Protein AF-A0A6L7NPA3-F1 (afdb_monomer)

Radius of gyration: 16.96 Å; Cα contacts (8 Å, |Δi|>4): 189; chains: 1; bounding box: 42×35×54 Å

Structure (mmCIF, N/CA/C/O backbone):
data_AF-A0A6L7NPA3-F1
#
_entry.id   AF-A0A6L7NPA3-F1
#
loop_
_atom_site.group_PDB
_atom_site.id
_atom_site.type_symbol
_atom_site.label_atom_id
_atom_site.label_alt_id
_atom_site.label_comp_id
_atom_site.label_asym_id
_atom_site.label_entity_id
_atom_site.label_seq_id
_atom_site.pdbx_PDB_ins_code
_atom_site.Cartn_x
_atom_site.Cartn_y
_atom_site.Cartn_z
_atom_site.occupancy
_atom_site.B_iso_or_equiv
_atom_site.auth_seq_id
_atom_site.auth_comp_id
_atom_site.auth_asym_id
_atom_site.auth_atom_id
_atom_site.pdbx_PDB_model_num
ATOM 1 N N . MET A 1 1 ? -7.279 -24.859 14.614 1.00 38.12 1 MET A N 1
ATOM 2 C CA . MET A 1 1 ? -6.476 -23.726 15.127 1.00 38.12 1 MET A CA 1
ATOM 3 C C . MET A 1 1 ? -6.871 -22.487 14.345 1.00 38.12 1 MET A C 1
ATOM 5 O O . MET A 1 1 ? -6.692 -22.499 13.136 1.00 38.12 1 MET A O 1
ATOM 9 N N . ARG A 1 2 ? -7.458 -21.459 14.976 1.00 45.41 2 ARG A N 1
ATOM 10 C CA . ARG A 1 2 ? -7.551 -20.144 14.319 1.00 45.41 2 ARG A CA 1
ATOM 11 C C . ARG A 1 2 ? -6.129 -19.592 14.239 1.00 45.41 2 ARG A C 1
ATOM 13 O O . ARG A 1 2 ? -5.427 -19.642 15.246 1.00 45.41 2 ARG A O 1
ATOM 20 N N . ALA A 1 3 ? -5.698 -19.151 13.060 1.00 55.00 3 ALA A N 1
ATOM 21 C CA . ALA A 1 3 ? -4.442 -18.427 12.930 1.00 55.00 3 ALA A CA 1
ATOM 22 C C . ALA A 1 3 ? -4.496 -17.212 13.865 1.00 55.00 3 ALA A C 1
ATOM 24 O O . ALA A 1 3 ? -5.487 -16.480 13.865 1.00 55.00 3 ALA A O 1
ATOM 25 N N . THR A 1 4 ? -3.482 -17.050 14.710 1.00 66.50 4 THR A N 1
ATOM 26 C CA . THR A 1 4 ? -3.374 -15.896 15.601 1.00 66.50 4 THR A CA 1
ATOM 27 C C . THR A 1 4 ? -3.276 -14.642 14.739 1.00 66.50 4 THR A C 1
ATOM 29 O O . THR A 1 4 ? -2.397 -14.560 13.881 1.00 66.50 4 THR A O 1
ATOM 32 N N . GLU A 1 5 ? -4.182 -13.685 14.933 1.00 74.12 5 GLU A N 1
ATOM 33 C CA . GLU A 1 5 ? -4.129 -12.417 14.207 1.00 74.12 5 GLU A CA 1
ATOM 34 C C . GLU A 1 5 ? -2.795 -11.700 14.480 1.00 74.12 5 GLU A C 1
ATOM 36 O O . GLU A 1 5 ? -2.316 -11.692 15.622 1.00 74.12 5 GLU A O 1
ATOM 41 N N . PRO A 1 6 ? -2.161 -11.114 13.451 1.00 86.38 6 PRO A N 1
ATOM 42 C CA . PRO A 1 6 ? -0.865 -10.470 13.603 1.00 86.38 6 PRO A CA 1
ATOM 43 C C . PRO A 1 6 ? -0.966 -9.248 14.524 1.00 86.38 6 PRO A C 1
ATOM 45 O O . PRO A 1 6 ? -1.884 -8.433 14.425 1.00 86.38 6 PRO A O 1
ATOM 48 N N . SER A 1 7 ? 0.008 -9.101 15.424 1.00 93.00 7 SER A N 1
ATOM 49 C CA . SER A 1 7 ? 0.078 -7.958 16.336 1.00 93.00 7 SER A CA 1
ATOM 50 C C . SER A 1 7 ? 0.422 -6.662 15.590 1.00 93.00 7 SER A C 1
ATOM 52 O O . SER A 1 7 ? 1.054 -6.686 14.534 1.00 93.00 7 SER A O 1
ATOM 54 N N . TRP A 1 8 ? 0.062 -5.504 16.156 1.00 94.81 8 TRP A N 1
ATOM 55 C CA . TRP A 1 8 ? 0.416 -4.205 15.566 1.00 94.81 8 TRP A CA 1
ATOM 56 C C . TRP A 1 8 ? 1.926 -4.021 15.331 1.00 94.81 8 TRP A C 1
ATOM 58 O O . TRP A 1 8 ? 2.278 -3.580 14.237 1.00 94.81 8 TRP A O 1
ATOM 68 N N . PRO A 1 9 ? 2.828 -4.388 16.267 1.00 95.81 9 PRO A N 1
ATOM 69 C CA . PRO A 1 9 ? 4.267 -4.350 16.002 1.00 95.81 9 PRO A CA 1
ATOM 70 C C . PRO A 1 9 ? 4.695 -5.235 14.823 1.00 95.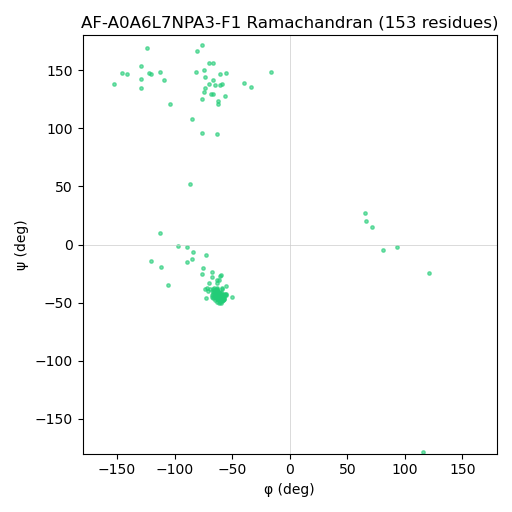81 9 PRO A C 1
ATOM 72 O O . PRO A 1 9 ? 5.500 -4.805 14.003 1.00 95.81 9 PRO A O 1
ATOM 75 N N . ALA A 1 10 ? 4.125 -6.439 14.690 1.00 96.50 10 ALA A N 1
ATOM 76 C CA . ALA A 1 10 ? 4.433 -7.329 13.570 1.00 96.50 10 ALA A CA 1
ATOM 77 C C . ALA A 1 10 ? 3.947 -6.755 12.228 1.00 96.50 10 ALA A C 1
ATOM 79 O O . ALA A 1 10 ? 4.666 -6.810 11.232 1.00 96.50 10 ALA A O 1
ATOM 80 N N . LEU A 1 11 ? 2.754 -6.152 12.205 1.00 97.19 11 LEU A N 1
ATOM 81 C CA . LEU A 1 11 ? 2.218 -5.479 11.019 1.00 97.19 11 LEU A CA 1
ATOM 82 C C . LEU A 1 11 ? 3.056 -4.261 10.613 1.00 97.19 11 LEU A C 1
ATOM 84 O O . LEU A 1 11 ? 3.277 -4.047 9.426 1.00 97.19 11 LEU A O 1
ATOM 88 N N . GLN A 1 12 ? 3.548 -3.482 11.580 1.00 96.56 12 GLN A N 1
ATOM 89 C CA . GLN A 1 12 ? 4.421 -2.334 11.312 1.00 96.56 12 GLN A CA 1
ATOM 90 C C . GLN A 1 12 ? 5.768 -2.772 10.733 1.00 96.56 12 GLN A C 1
ATOM 92 O O . GLN A 1 12 ? 6.193 -2.217 9.724 1.00 96.56 12 GLN A O 1
ATOM 97 N N . ALA A 1 13 ? 6.393 -3.800 11.314 1.00 97.06 13 ALA A N 1
ATOM 98 C CA . ALA A 1 13 ? 7.640 -4.354 10.796 1.00 97.06 13 ALA A CA 1
ATOM 99 C C . ALA A 1 13 ? 7.472 -4.910 9.371 1.00 97.06 13 ALA A C 1
ATOM 101 O O . ALA A 1 13 ? 8.306 -4.651 8.506 1.00 97.06 13 ALA A O 1
ATOM 102 N N . ARG A 1 14 ? 6.366 -5.620 9.095 1.00 97.88 14 ARG A N 1
ATOM 103 C CA . ARG A 1 14 ? 6.060 -6.097 7.737 1.00 97.88 14 ARG A CA 1
ATOM 104 C C . ARG A 1 14 ? 5.862 -4.936 6.768 1.00 97.88 14 ARG A C 1
ATOM 106 O O . ARG A 1 14 ? 6.438 -4.974 5.695 1.00 97.88 14 ARG A O 1
ATOM 113 N N . LEU A 1 15 ? 5.120 -3.895 7.148 1.00 97.81 15 LEU A N 1
ATOM 114 C CA . LEU A 1 15 ? 4.926 -2.714 6.301 1.00 97.81 15 LEU A CA 1
ATOM 115 C C . LEU A 1 15 ? 6.258 -2.059 5.917 1.00 97.81 15 LEU A C 1
ATOM 117 O O . LEU A 1 15 ? 6.454 -1.722 4.752 1.00 97.81 15 LEU A O 1
ATOM 121 N N . GLU A 1 16 ? 7.172 -1.894 6.874 1.00 97.44 16 GLU A N 1
ATOM 122 C CA . GLU A 1 16 ? 8.510 -1.353 6.609 1.00 97.44 16 GLU A CA 1
ATOM 123 C C . GLU A 1 16 ? 9.309 -2.243 5.652 1.00 97.44 16 GLU A C 1
ATOM 125 O O . GLU A 1 16 ? 9.905 -1.736 4.701 1.00 97.44 16 GLU A O 1
ATOM 130 N N . ALA A 1 17 ? 9.279 -3.562 5.864 1.00 98.25 17 ALA A N 1
ATOM 131 C CA . ALA A 1 17 ? 9.955 -4.524 5.000 1.00 98.25 17 ALA A CA 1
ATOM 132 C C . ALA A 1 17 ? 9.379 -4.528 3.574 1.00 98.25 17 ALA A C 1
ATOM 134 O O . ALA A 1 17 ? 10.142 -4.466 2.612 1.00 98.25 17 ALA A O 1
ATOM 135 N N . THR A 1 18 ? 8.050 -4.531 3.425 1.00 98.44 18 THR A N 1
ATOM 136 C CA . THR A 1 18 ? 7.375 -4.461 2.121 1.00 98.44 18 THR A CA 1
ATOM 137 C C . THR A 1 18 ? 7.719 -3.157 1.398 1.00 98.44 18 THR A C 1
ATOM 139 O O . THR A 1 18 ? 8.030 -3.182 0.211 1.00 98.44 18 THR A O 1
ATOM 142 N N . GLN A 1 19 ? 7.731 -2.014 2.095 1.00 98.25 19 GLN A N 1
ATOM 143 C CA . GLN A 1 19 ? 8.106 -0.731 1.490 1.00 98.25 19 GLN A CA 1
ATOM 144 C C . GLN A 1 19 ? 9.571 -0.726 1.019 1.00 98.25 19 GLN A C 1
ATOM 146 O O . GLN A 1 19 ? 9.870 -0.223 -0.068 1.00 98.25 19 GLN A O 1
ATOM 151 N N . ALA A 1 20 ? 10.488 -1.268 1.824 1.00 98.00 20 ALA A N 1
ATOM 152 C CA . ALA A 1 20 ? 11.895 -1.383 1.449 1.00 98.00 20 ALA A CA 1
ATOM 153 C C . ALA A 1 20 ? 12.065 -2.278 0.212 1.00 98.00 20 ALA A C 1
ATOM 155 O O . ALA A 1 20 ? 12.718 -1.877 -0.748 1.00 98.00 20 ALA A O 1
ATOM 156 N N . ALA A 1 21 ? 11.403 -3.436 0.198 1.00 98.12 21 ALA A N 1
ATOM 157 C CA . ALA A 1 21 ? 11.415 -4.359 -0.931 1.00 98.12 21 ALA A CA 1
ATOM 158 C C . ALA A 1 21 ? 10.804 -3.756 -2.206 1.00 98.12 21 ALA A C 1
ATOM 160 O O . ALA A 1 21 ? 11.329 -3.973 -3.293 1.00 98.12 21 ALA A O 1
ATOM 161 N N . TRP A 1 22 ? 9.731 -2.971 -2.081 1.00 97.81 22 TRP A N 1
ATOM 162 C CA . TRP A 1 22 ? 9.144 -2.226 -3.196 1.00 97.81 22 TRP A CA 1
ATOM 163 C C . TRP A 1 22 ? 10.125 -1.207 -3.784 1.00 97.81 22 TRP A C 1
ATOM 165 O O . TRP A 1 22 ? 10.259 -1.094 -5.000 1.00 97.81 22 TRP A O 1
ATOM 175 N N . THR A 1 23 ? 10.814 -0.469 -2.910 1.00 96.62 23 THR A N 1
ATOM 176 C CA . THR A 1 23 ? 11.798 0.548 -3.311 1.00 96.62 23 THR A CA 1
ATOM 177 C C . THR A 1 23 ? 12.966 -0.089 -4.057 1.00 96.62 23 THR A C 1
ATOM 179 O O . THR A 1 23 ? 13.372 0.418 -5.097 1.00 96.62 23 THR A O 1
ATOM 182 N N . ASP A 1 24 ? 13.466 -1.212 -3.544 1.00 96.62 24 ASP A N 1
ATOM 183 C CA . ASP A 1 24 ? 14.538 -1.993 -4.159 1.00 96.62 24 ASP A CA 1
ATOM 184 C C . ASP A 1 24 ? 14.119 -2.560 -5.525 1.00 96.62 24 ASP A C 1
ATOM 186 O O . ASP A 1 24 ? 14.791 -2.329 -6.525 1.00 96.62 24 ASP A O 1
ATOM 190 N N . ALA A 1 25 ? 12.947 -3.198 -5.605 1.00 95.31 25 ALA A N 1
ATOM 191 C CA . ALA A 1 25 ? 12.438 -3.776 -6.849 1.00 95.31 25 ALA A CA 1
ATOM 192 C C . ALA A 1 25 ? 12.168 -2.729 -7.944 1.00 95.31 25 ALA A C 1
ATOM 194 O O . ALA A 1 25 ? 12.266 -3.036 -9.128 1.00 95.31 25 ALA A O 1
ATOM 195 N N . GLY A 1 26 ? 11.803 -1.503 -7.560 1.00 93.62 26 GLY A N 1
ATOM 196 C CA . GLY A 1 26 ? 11.558 -0.402 -8.491 1.00 93.62 26 GLY A CA 1
ATOM 197 C C . GLY A 1 26 ? 12.812 0.367 -8.917 1.00 93.62 26 GLY A C 1
ATOM 198 O O . GLY A 1 26 ? 12.707 1.267 -9.757 1.00 93.62 26 GLY A O 1
ATOM 199 N N . ALA A 1 27 ? 13.975 0.075 -8.329 1.00 92.56 27 ALA A N 1
ATOM 200 C CA . ALA A 1 27 ? 1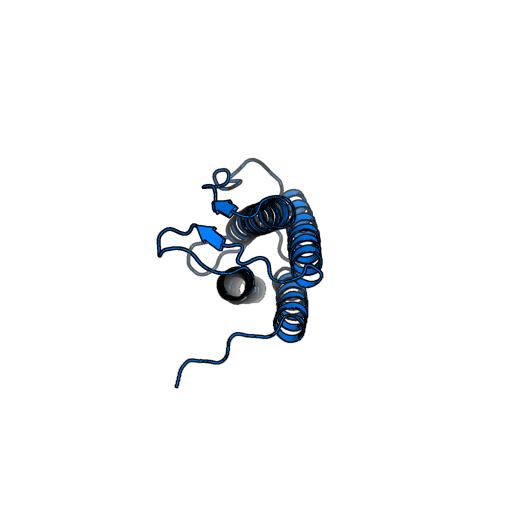5.196 0.829 -8.569 1.00 92.56 27 ALA A CA 1
ATOM 201 C C . ALA A 1 27 ? 15.682 0.661 -10.018 1.00 92.56 27 ALA A C 1
ATOM 203 O O . ALA A 1 27 ? 15.820 -0.447 -10.524 1.00 92.56 27 ALA A O 1
ATOM 204 N N . GLY A 1 28 ? 15.960 1.781 -10.689 1.00 88.88 28 GLY A N 1
ATOM 205 C CA . GLY A 1 28 ? 16.486 1.787 -12.058 1.00 88.88 28 GLY A CA 1
ATOM 206 C C . GLY A 1 28 ? 15.447 1.592 -13.167 1.00 88.88 28 GLY A C 1
ATOM 207 O O . GLY A 1 28 ? 15.806 1.739 -14.331 1.00 88.88 28 GLY A O 1
ATOM 208 N N . LEU A 1 29 ? 14.179 1.335 -12.834 1.00 90.50 29 LEU A N 1
ATOM 209 C CA . LEU A 1 29 ? 13.105 1.223 -13.824 1.00 90.50 29 LEU A CA 1
ATOM 210 C C . LEU A 1 29 ? 12.683 2.589 -14.372 1.00 90.50 29 LEU A C 1
ATOM 212 O O . LEU A 1 29 ? 12.725 3.610 -13.676 1.00 90.50 29 LEU A O 1
ATOM 216 N N . THR A 1 30 ? 12.223 2.591 -15.618 1.00 88.94 30 THR A N 1
ATOM 217 C CA . THR A 1 30 ? 11.813 3.784 -16.369 1.00 88.94 30 THR A CA 1
ATOM 218 C C . THR A 1 30 ? 10.309 3.842 -16.631 1.00 88.94 30 THR A C 1
ATOM 220 O O . THR A 1 30 ? 9.773 4.933 -16.843 1.00 88.94 30 THR A O 1
ATOM 223 N N . GLY A 1 31 ? 9.614 2.707 -16.530 1.00 87.38 31 GLY A N 1
ATOM 224 C CA . GLY A 1 31 ? 8.160 2.589 -16.610 1.00 87.38 31 GLY A CA 1
ATOM 225 C C . GLY A 1 31 ? 7.664 1.682 -17.737 1.00 87.38 31 GLY A C 1
ATOM 226 O O . GLY A 1 31 ? 6.558 1.147 -17.617 1.00 87.38 31 GLY A O 1
ATOM 227 N N . ASP A 1 32 ? 8.460 1.504 -18.792 1.00 88.56 32 ASP A N 1
ATOM 228 C CA . ASP A 1 32 ? 8.082 0.761 -20.003 1.00 88.56 32 ASP A 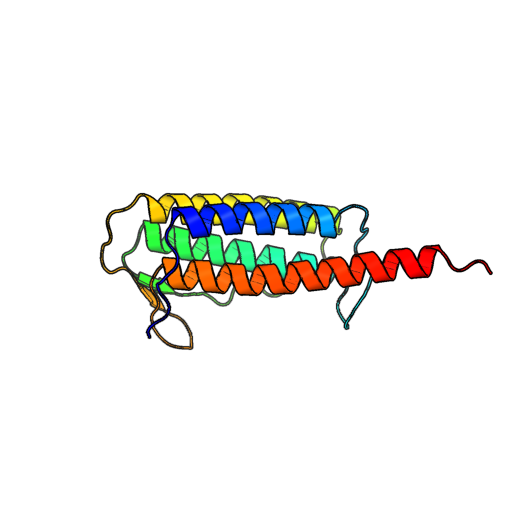CA 1
ATOM 229 C C . ASP A 1 32 ? 8.410 -0.735 -19.911 1.00 88.56 32 ASP A C 1
ATOM 231 O O . ASP A 1 32 ? 7.900 -1.531 -20.697 1.00 88.56 32 ASP A O 1
ATOM 235 N N . GLU A 1 33 ? 9.234 -1.132 -18.940 1.00 91.62 33 GLU A N 1
ATOM 236 C CA . GLU A 1 33 ? 9.610 -2.522 -18.708 1.00 91.62 33 GLU A CA 1
ATOM 237 C C . GLU A 1 33 ? 8.366 -3.354 -18.391 1.00 91.62 33 GLU A C 1
ATOM 239 O O . GLU A 1 33 ? 7.515 -2.918 -17.614 1.00 91.62 33 GLU A O 1
ATOM 244 N N . THR A 1 34 ? 8.247 -4.556 -18.960 1.00 86.62 34 THR A N 1
ATOM 245 C CA . THR A 1 34 ? 7.053 -5.398 -18.784 1.00 86.62 34 THR A CA 1
ATOM 246 C C . THR A 1 34 ? 7.404 -6.817 -18.363 1.00 86.62 34 THR A C 1
ATOM 248 O O . THR A 1 34 ? 8.376 -7.401 -18.833 1.00 86.62 34 THR A O 1
ATOM 251 N N . ALA A 1 35 ? 6.578 -7.392 -17.492 1.00 82.06 35 ALA A N 1
ATOM 252 C CA . ALA A 1 35 ? 6.591 -8.815 -17.178 1.00 82.06 35 ALA A CA 1
ATOM 253 C C . ALA A 1 35 ? 5.190 -9.245 -16.731 1.00 82.06 35 ALA A C 1
ATOM 255 O O . ALA A 1 35 ? 4.506 -8.527 -16.003 1.00 82.06 35 ALA A O 1
ATOM 256 N N . GLY A 1 36 ? 4.733 -10.416 -17.184 1.00 72.50 36 GLY A N 1
ATOM 257 C CA . GLY A 1 36 ? 3.429 -10.952 -16.770 1.00 72.50 36 GLY A CA 1
ATOM 258 C C . GLY A 1 36 ? 2.216 -10.136 -17.240 1.00 72.50 36 GLY A C 1
ATOM 259 O O . GLY A 1 36 ? 1.137 -10.272 -16.672 1.00 72.50 36 GLY A O 1
ATOM 260 N N . GLY A 1 37 ? 2.379 -9.306 -18.277 1.00 83.00 37 GLY A N 1
ATOM 261 C CA . GLY A 1 37 ? 1.294 -8.561 -18.924 1.00 83.00 37 GLY A CA 1
ATOM 262 C C . GLY A 1 37 ? 1.046 -7.150 -18.391 1.00 83.00 37 GLY A C 1
ATOM 263 O O . GLY A 1 37 ? 0.175 -6.480 -18.936 1.00 83.00 37 GLY A O 1
ATOM 264 N N . TRP A 1 38 ? 1.780 -6.701 -17.367 1.00 89.19 38 TRP A N 1
ATOM 265 C CA . TRP A 1 38 ? 1.758 -5.315 -16.882 1.00 89.19 38 TRP A CA 1
ATOM 266 C C . TRP A 1 38 ? 3.150 -4.692 -16.984 1.00 89.19 38 TRP A C 1
ATOM 268 O O . TRP A 1 38 ? 4.161 -5.370 -16.772 1.00 89.19 38 TRP A O 1
ATOM 278 N N . SER A 1 39 ? 3.201 -3.391 -17.257 1.00 90.88 39 SER A N 1
ATOM 279 C CA . SER A 1 39 ? 4.437 -2.616 -17.184 1.00 90.88 39 SER A CA 1
ATOM 280 C C . SER A 1 39 ? 4.810 -2.194 -15.759 1.00 90.88 39 SER A C 1
ATOM 282 O O . SER A 1 39 ? 3.990 -2.234 -14.829 1.00 90.88 39 SER A O 1
ATOM 284 N N . ALA A 1 40 ? 6.048 -1.730 -15.574 1.00 92.19 40 ALA A N 1
ATOM 285 C CA . ALA A 1 40 ? 6.500 -1.082 -14.347 1.00 92.19 40 ALA A CA 1
ATOM 286 C C . ALA A 1 40 ? 5.599 0.111 -13.995 1.00 92.19 40 ALA A C 1
ATOM 288 O O . ALA A 1 40 ? 5.197 0.260 -12.839 1.00 92.19 40 ALA A O 1
ATOM 289 N N . LEU A 1 41 ? 5.224 0.931 -14.985 1.00 91.62 41 LEU A N 1
ATOM 290 C CA . LEU A 1 41 ? 4.315 2.066 -14.810 1.00 91.62 41 LEU A CA 1
ATOM 291 C C . LEU A 1 41 ? 2.911 1.625 -14.393 1.00 91.62 41 LEU A C 1
ATOM 293 O O . LEU A 1 41 ? 2.313 2.239 -13.507 1.00 91.62 41 LEU A O 1
ATOM 297 N N . GLU A 1 42 ? 2.377 0.585 -15.022 1.00 90.81 42 GLU A N 1
ATOM 298 C CA . GLU A 1 42 ? 1.059 0.029 -14.711 1.00 90.81 42 GLU A CA 1
ATOM 299 C C . GLU A 1 42 ? 1.013 -0.517 -13.282 1.00 90.81 42 GLU A C 1
ATOM 301 O O . GLU A 1 42 ? 0.132 -0.156 -12.494 1.00 90.81 42 GLU A O 1
ATOM 306 N N . THR A 1 43 ? 2.034 -1.287 -12.910 1.00 92.88 43 THR A N 1
ATOM 307 C CA . THR A 1 43 ? 2.184 -1.854 -11.567 1.00 92.88 43 THR A CA 1
ATOM 308 C C . THR A 1 43 ? 2.350 -0.749 -10.517 1.00 92.88 43 THR A C 1
ATOM 310 O O . THR A 1 43 ? 1.630 -0.735 -9.515 1.00 92.88 43 THR A O 1
ATOM 313 N N . HIS A 1 44 ? 3.208 0.249 -10.765 1.00 92.69 44 HIS A N 1
ATOM 314 C CA . HIS A 1 44 ? 3.358 1.408 -9.877 1.00 92.69 44 HIS A CA 1
ATOM 315 C C . HIS A 1 44 ? 2.070 2.224 -9.744 1.00 92.69 44 HIS A C 1
ATOM 317 O O . HIS A 1 44 ? 1.725 2.653 -8.642 1.00 92.69 44 HIS A O 1
ATOM 323 N N . SER A 1 45 ? 1.346 2.438 -10.844 1.00 91.56 45 SER A N 1
ATOM 324 C CA . SER A 1 45 ? 0.096 3.208 -10.851 1.00 91.56 45 SER A CA 1
ATOM 325 C C . SER A 1 45 ? -0.973 2.543 -9.997 1.00 91.56 45 SER A C 1
ATOM 327 O O . SER A 1 45 ? -1.656 3.211 -9.215 1.00 91.56 45 SER A O 1
ATOM 329 N N . HIS A 1 46 ? -1.102 1.224 -10.122 1.00 92.50 46 HIS A N 1
ATOM 330 C CA . HIS A 1 46 ? -2.036 0.443 -9.324 1.00 92.50 46 HIS A CA 1
ATOM 331 C C . HIS A 1 46 ? -1.681 0.468 -7.837 1.00 92.50 46 HIS A C 1
ATOM 333 O O . HIS A 1 46 ? -2.546 0.775 -7.013 1.00 92.50 46 HIS A O 1
ATOM 339 N N . VAL A 1 47 ? -0.414 0.229 -7.488 1.00 94.44 47 VAL A N 1
ATOM 340 C CA . VAL A 1 47 ? 0.044 0.249 -6.090 1.00 94.44 47 VAL A CA 1
ATOM 341 C C . VAL A 1 47 ? -0.111 1.635 -5.469 1.00 94.44 47 VAL A C 1
ATOM 343 O O . VAL A 1 47 ? -0.634 1.751 -4.360 1.00 94.44 47 VAL A O 1
ATOM 346 N N . ALA A 1 48 ? 0.235 2.702 -6.191 1.00 93.00 48 ALA A N 1
ATOM 347 C CA . ALA A 1 48 ? 0.027 4.071 -5.728 1.00 93.00 48 ALA A CA 1
ATOM 348 C C . ALA A 1 48 ? -1.456 4.351 -5.423 1.00 93.00 48 ALA A C 1
ATOM 350 O O . ALA A 1 48 ? -1.786 4.887 -4.364 1.00 93.00 48 ALA A O 1
ATOM 351 N N . ALA A 1 49 ? -2.366 3.938 -6.310 1.00 91.50 49 ALA A N 1
ATOM 352 C CA . ALA A 1 49 ? -3.801 4.082 -6.084 1.00 91.50 49 ALA A CA 1
ATOM 353 C C . ALA A 1 49 ? -4.296 3.233 -4.898 1.00 91.50 49 ALA A C 1
ATOM 355 O O . ALA A 1 49 ? -5.126 3.698 -4.113 1.00 91.50 49 ALA A O 1
ATOM 356 N N . ALA A 1 50 ? -3.788 2.007 -4.740 1.00 93.50 50 ALA A N 1
ATOM 357 C CA . ALA A 1 50 ? -4.131 1.127 -3.627 1.00 93.50 50 ALA A CA 1
ATOM 358 C C . ALA A 1 50 ? -3.711 1.719 -2.276 1.00 93.50 50 ALA A C 1
ATOM 360 O O . ALA A 1 50 ? -4.535 1.801 -1.367 1.00 93.50 50 ALA A O 1
ATOM 361 N N . LEU A 1 51 ? -2.478 2.214 -2.168 1.00 95.56 51 LEU A N 1
ATOM 362 C CA . LEU A 1 51 ? -1.956 2.833 -0.949 1.00 95.56 51 LEU A CA 1
ATOM 363 C C . LEU A 1 51 ? -2.787 4.039 -0.507 1.00 95.56 51 LEU A C 1
ATOM 365 O O . LEU A 1 51 ? -3.120 4.154 0.671 1.00 95.56 51 LEU A O 1
ATOM 369 N N . LEU A 1 52 ? -3.178 4.904 -1.448 1.00 91.62 52 LEU A N 1
ATOM 370 C CA . LEU A 1 52 ? -4.044 6.047 -1.150 1.00 91.62 52 LEU A CA 1
ATOM 371 C C . LEU A 1 52 ? -5.410 5.603 -0.606 1.00 91.62 52 LEU A C 1
ATOM 373 O O . LEU A 1 52 ? -5.894 6.187 0.362 1.00 91.62 52 LEU A O 1
ATOM 377 N N . ARG A 1 53 ? -6.011 4.545 -1.173 1.00 91.88 53 ARG A N 1
ATOM 378 C CA . ARG A 1 53 ? -7.272 3.978 -0.659 1.00 91.88 53 ARG A CA 1
ATOM 379 C C . ARG A 1 53 ? -7.112 3.407 0.744 1.00 91.88 53 ARG A C 1
ATOM 381 O O . ARG A 1 53 ? -7.965 3.635 1.599 1.00 91.88 53 ARG A O 1
ATOM 388 N N . TYR A 1 54 ? -6.039 2.660 0.990 1.00 95.06 54 TYR A N 1
ATOM 389 C CA . TYR A 1 54 ? -5.793 2.061 2.299 1.00 95.06 54 TYR A CA 1
ATOM 390 C C . TYR A 1 54 ? -5.551 3.123 3.369 1.00 95.06 54 TYR A C 1
ATOM 392 O O . TYR A 1 54 ? -6.105 3.026 4.465 1.00 95.06 54 TYR A O 1
ATOM 400 N N . ALA A 1 55 ? -4.785 4.162 3.032 1.00 94.75 55 ALA A N 1
ATOM 401 C CA . ALA A 1 55 ? -4.565 5.308 3.899 1.00 94.75 55 ALA A CA 1
ATOM 402 C C . ALA A 1 55 ? -5.877 6.029 4.236 1.00 94.75 55 ALA A C 1
ATOM 404 O O . ALA A 1 55 ? -6.154 6.250 5.413 1.00 94.75 55 ALA A O 1
ATOM 405 N N . ASP A 1 56 ? -6.707 6.342 3.234 1.00 93.31 56 ASP A N 1
ATOM 406 C CA . ASP A 1 56 ? -7.999 7.014 3.436 1.00 93.31 56 ASP A CA 1
ATOM 407 C C . ASP A 1 56 ? -8.957 6.166 4.285 1.00 93.31 56 ASP A C 1
ATOM 409 O O . ASP A 1 56 ? -9.543 6.662 5.247 1.00 93.31 56 ASP A O 1
ATOM 413 N N . THR A 1 57 ? -9.043 4.861 4.006 1.00 93.56 57 THR A N 1
ATOM 414 C CA . THR A 1 57 ? -9.894 3.925 4.763 1.00 93.56 57 THR A CA 1
ATOM 415 C C . THR A 1 57 ? -9.534 3.928 6.250 1.00 93.56 57 THR A C 1
ATOM 417 O O . THR A 1 57 ? -10.420 4.038 7.103 1.00 93.56 57 THR A O 1
ATOM 420 N N . LEU A 1 58 ? -8.237 3.843 6.568 1.00 94.19 58 LEU A N 1
ATOM 421 C CA . LEU A 1 58 ? -7.745 3.858 7.947 1.00 94.19 58 LEU A CA 1
ATOM 422 C C . LEU A 1 58 ? -7.859 5.238 8.597 1.00 94.19 58 LEU A C 1
ATOM 424 O O . LEU A 1 58 ? -8.178 5.321 9.780 1.00 94.19 58 LEU A O 1
ATOM 428 N N . ALA A 1 59 ? -7.630 6.318 7.850 1.00 92.19 59 ALA A N 1
ATOM 429 C CA . ALA A 1 59 ? -7.799 7.677 8.355 1.00 92.19 59 ALA A CA 1
ATOM 430 C C . ALA A 1 59 ? -9.261 7.948 8.739 1.00 92.19 59 ALA A C 1
ATOM 432 O O . ALA A 1 59 ? -9.524 8.519 9.797 1.00 92.19 59 ALA A O 1
ATOM 433 N N . ARG A 1 60 ? -10.218 7.471 7.934 1.00 90.88 60 ARG A N 1
ATOM 434 C CA . ARG A 1 60 ? -11.648 7.514 8.269 1.00 90.88 60 ARG A CA 1
ATOM 435 C C . ARG A 1 60 ? -11.958 6.677 9.498 1.00 90.88 60 ARG A C 1
ATOM 437 O O . ARG A 1 60 ? -12.603 7.193 10.400 1.00 90.88 60 ARG A O 1
ATOM 444 N N . LEU A 1 61 ? -11.445 5.449 9.582 1.00 91.12 61 LEU A N 1
ATOM 445 C CA . LEU A 1 61 ? -11.634 4.590 10.758 1.00 91.12 61 LEU A CA 1
ATOM 446 C C . LEU A 1 61 ? -11.027 5.198 12.039 1.00 91.12 61 LEU A C 1
ATOM 448 O O . LEU A 1 61 ? -11.520 4.984 13.140 1.00 91.12 61 LEU A O 1
ATOM 452 N N . ALA A 1 62 ? -9.954 5.980 11.923 1.00 87.56 62 ALA A N 1
ATOM 453 C CA . ALA A 1 62 ? -9.359 6.663 13.068 1.00 87.56 62 ALA A CA 1
ATOM 454 C C . ALA A 1 62 ? -10.267 7.768 13.644 1.00 87.56 62 ALA A C 1
ATOM 456 O O . ALA A 1 62 ? -10.111 8.137 14.811 1.00 87.56 62 ALA A O 1
ATOM 457 N N . VAL A 1 63 ? -11.188 8.313 12.844 1.00 86.44 63 VAL A N 1
ATOM 458 C CA . VAL A 1 63 ? -12.098 9.402 13.242 1.00 86.44 63 VAL A CA 1
ATOM 459 C C . VAL A 1 63 ? -13.528 8.895 13.465 1.00 86.44 63 VAL A C 1
ATOM 461 O O . VAL A 1 63 ? -14.215 9.368 14.369 1.00 86.44 63 VAL A O 1
ATOM 464 N N . ALA A 1 64 ? -13.971 7.914 12.682 1.00 77.81 64 ALA A N 1
ATOM 465 C CA . ALA A 1 64 ? -15.300 7.316 12.703 1.00 77.81 64 ALA A CA 1
ATOM 466 C C . ALA A 1 64 ? -15.239 5.855 13.173 1.00 77.81 64 ALA A C 1
ATOM 468 O O . ALA A 1 64 ? -14.273 5.149 12.923 1.00 77.81 64 ALA A O 1
ATOM 469 N N . ARG A 1 65 ? -16.293 5.366 13.841 1.00 72.88 65 ARG A N 1
ATOM 470 C CA . ARG A 1 65 ? -16.344 3.965 14.310 1.00 72.88 65 ARG A CA 1
ATOM 471 C C . ARG A 1 65 ? -16.554 2.944 13.184 1.00 72.88 65 ARG A C 1
ATOM 473 O O . ARG A 1 65 ? -16.434 1.751 13.433 1.00 72.88 65 ARG A O 1
ATOM 480 N N . GLU A 1 66 ? -16.846 3.400 11.972 1.00 78.31 66 GLU A N 1
ATOM 481 C CA . GLU A 1 66 ? -17.074 2.569 10.792 1.00 78.31 66 GLU A CA 1
ATOM 482 C C . GLU A 1 66 ? -16.452 3.242 9.566 1.00 78.31 66 GLU A C 1
ATOM 484 O O . GLU A 1 66 ? -16.401 4.472 9.477 1.00 78.31 66 GLU A O 1
ATOM 489 N N . SER A 1 67 ? -15.964 2.431 8.630 1.00 84.25 67 SER A N 1
ATOM 490 C CA . SER A 1 67 ? -15.390 2.896 7.366 1.00 84.25 67 SER A CA 1
ATOM 491 C C . SER A 1 67 ? -15.706 1.906 6.245 1.00 84.25 67 SER A C 1
ATOM 493 O O . SER A 1 67 ? -15.801 0.700 6.478 1.00 84.25 67 SER A O 1
ATOM 495 N N . THR A 1 68 ? -15.867 2.403 5.024 1.00 79.38 68 THR A N 1
ATOM 496 C CA . THR A 1 68 ? -16.069 1.603 3.811 1.00 79.38 68 THR A CA 1
ATOM 497 C C . THR A 1 68 ? -14.824 1.677 2.941 1.00 79.38 68 THR A C 1
ATOM 499 O O . THR A 1 68 ? -14.195 2.729 2.813 1.00 79.38 68 THR A O 1
ATOM 502 N N . VAL A 1 69 ? -14.461 0.556 2.315 1.00 75.25 69 VAL A N 1
ATOM 503 C CA . VAL A 1 69 ? -13.468 0.588 1.236 1.00 75.25 69 VAL A CA 1
ATOM 504 C C . VAL A 1 69 ? -14.157 1.141 -0.005 1.00 75.25 69 VAL A C 1
ATOM 506 O O . VAL A 1 69 ? -14.830 0.411 -0.731 1.00 75.25 69 VAL A O 1
ATOM 509 N N . GLU A 1 70 ? -14.009 2.440 -0.240 1.00 66.44 70 GLU A N 1
ATOM 510 C CA . GLU A 1 70 ? -14.542 3.058 -1.450 1.00 66.44 70 GLU A CA 1
ATOM 511 C C . GLU A 1 70 ? -13.798 2.537 -2.695 1.00 66.44 70 GLU A C 1
ATOM 513 O O . GLU A 1 70 ? -12.565 2.380 -2.663 1.00 66.44 70 GLU A O 1
ATOM 518 N N . PRO A 1 71 ? -14.498 2.299 -3.822 1.00 55.25 71 PRO A N 1
ATOM 519 C CA . PRO A 1 71 ? -13.847 2.064 -5.100 1.00 55.25 71 PRO A CA 1
ATOM 520 C C . PRO A 1 71 ? -13.077 3.331 -5.486 1.00 55.25 71 PRO A C 1
ATOM 522 O O . PRO A 1 71 ? -13.627 4.297 -6.011 1.00 55.25 71 PRO A O 1
ATOM 525 N N . GLY A 1 72 ? -11.788 3.358 -5.161 1.00 53.81 72 GLY A N 1
ATOM 526 C CA . GLY A 1 72 ? -10.941 4.501 -5.474 1.00 53.81 72 GLY A CA 1
ATOM 527 C C . GLY A 1 72 ? -10.750 4.656 -6.974 1.00 53.81 72 GLY A C 1
ATOM 528 O O . GLY A 1 72 ? -10.884 3.700 -7.741 1.00 53.81 72 GLY A O 1
ATOM 529 N N . ALA A 1 73 ? -10.435 5.898 -7.343 1.00 47.03 73 ALA A N 1
ATOM 530 C CA . ALA A 1 73 ? -10.216 6.370 -8.697 1.00 47.03 73 ALA A CA 1
ATOM 531 C C . ALA A 1 73 ? -9.584 5.304 -9.596 1.00 47.03 73 ALA A C 1
ATOM 533 O O . ALA A 1 73 ? -8.627 4.622 -9.208 1.00 47.03 73 ALA A O 1
ATOM 534 N N . ARG A 1 74 ? -10.143 5.211 -10.812 1.00 52.81 74 ARG A N 1
ATOM 535 C CA . ARG A 1 74 ? -9.556 4.486 -11.936 1.00 52.81 74 ARG A CA 1
ATOM 536 C C . ARG A 1 74 ? -8.053 4.730 -11.919 1.00 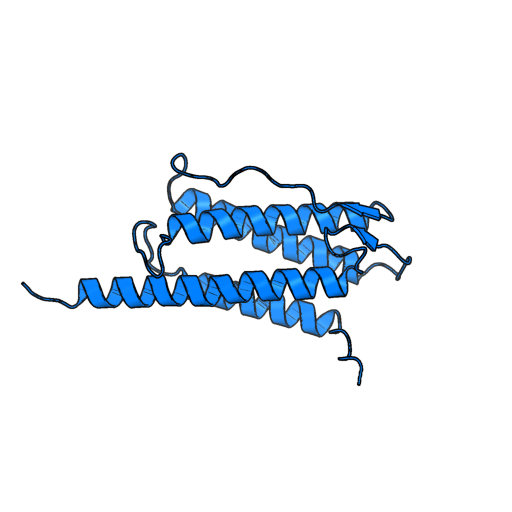52.81 74 ARG A C 1
ATOM 538 O O . ARG A 1 74 ? -7.623 5.845 -11.621 1.00 52.81 74 ARG A O 1
ATOM 545 N N . PHE A 1 75 ? -7.332 3.650 -12.202 1.00 53.59 75 PHE A N 1
ATOM 546 C CA . PHE A 1 75 ? -5.945 3.571 -12.645 1.00 53.59 75 PHE A CA 1
ATOM 547 C C . PHE A 1 75 ? -5.428 4.937 -13.156 1.00 53.59 75 PHE A C 1
ATOM 549 O O . PHE A 1 75 ? -6.188 5.717 -13.732 1.00 53.59 75 PHE A O 1
ATOM 556 N N . LEU A 1 76 ? -4.143 5.250 -13.009 1.00 60.06 76 LEU A N 1
ATOM 557 C CA . LEU A 1 76 ? -3.568 6.435 -13.659 1.00 60.06 76 LEU A CA 1
ATOM 558 C C . LEU A 1 76 ? -3.095 6.100 -15.104 1.00 60.06 76 LEU A C 1
ATOM 560 O O . LEU A 1 76 ? -1.925 6.360 -15.375 1.00 60.06 76 LEU A O 1
ATOM 564 N N . PRO A 1 77 ? -3.861 5.494 -16.057 1.00 47.47 77 PRO A N 1
ATOM 565 C CA . PRO A 1 77 ? -3.263 5.094 -17.315 1.00 47.47 77 PRO A CA 1
ATOM 566 C C . PRO A 1 77 ? -3.023 6.344 -18.158 1.00 47.47 77 PRO A C 1
ATOM 568 O O . PRO A 1 77 ? -3.901 7.195 -18.331 1.00 47.47 77 PRO A O 1
ATOM 571 N N . GLY A 1 78 ? -1.807 6.440 -18.687 1.00 54.75 78 GLY A N 1
ATOM 572 C CA . GLY A 1 78 ? -1.485 7.280 -19.838 1.00 54.75 78 GLY A CA 1
ATOM 573 C C . GLY A 1 78 ? -1.468 8.795 -19.622 1.00 54.75 78 GLY A C 1
ATOM 574 O O . GLY A 1 78 ? -1.493 9.521 -20.611 1.00 54.75 78 GLY A O 1
ATOM 575 N N . ARG A 1 79 ? -1.443 9.313 -18.382 1.00 58.97 79 ARG A N 1
ATOM 576 C CA . ARG A 1 79 ? -1.407 10.779 -18.145 1.00 58.97 79 ARG A CA 1
ATOM 577 C C . ARG A 1 79 ? -0.210 11.308 -17.364 1.00 58.97 79 ARG A C 1
ATOM 579 O O . ARG A 1 79 ? -0.000 12.520 -17.364 1.00 58.97 79 ARG A O 1
ATOM 586 N N . HIS A 1 80 ? 0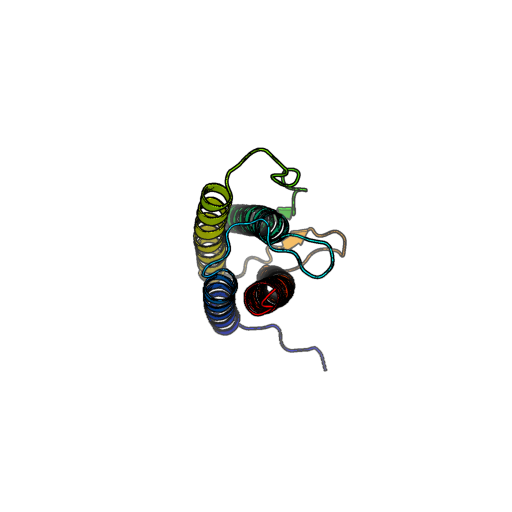.564 10.454 -16.699 1.00 72.88 80 HIS A N 1
ATOM 587 C CA . HIS A 1 80 ? 1.643 10.909 -15.824 1.00 72.88 80 HIS A CA 1
ATOM 588 C C . HIS A 1 80 ? 2.964 10.202 -16.137 1.00 72.88 80 HIS A C 1
ATOM 590 O O . HIS A 1 80 ? 2.963 8.981 -16.272 1.00 72.88 80 HIS A O 1
ATOM 596 N N . PRO A 1 81 ? 4.086 10.944 -16.216 1.00 86.50 81 PRO A N 1
ATOM 597 C CA . PRO A 1 81 ? 5.415 10.346 -16.293 1.00 86.50 81 PRO A CA 1
ATOM 598 C C . PRO A 1 81 ? 5.661 9.389 -15.122 1.00 86.50 81 PRO A C 1
ATOM 600 O O . PRO A 1 81 ? 5.201 9.660 -14.008 1.00 86.50 81 PRO A O 1
ATOM 603 N N . TYR A 1 82 ? 6.439 8.327 -15.340 1.00 88.06 82 TYR A N 1
ATOM 604 C CA . TYR A 1 82 ? 6.748 7.319 -14.318 1.00 88.06 82 TYR A CA 1
ATOM 605 C C . TYR A 1 82 ? 7.246 7.929 -13.001 1.00 88.06 82 TYR A C 1
ATOM 607 O O . TYR A 1 82 ? 6.700 7.638 -11.939 1.00 88.06 82 TYR A O 1
ATOM 615 N N . ALA A 1 83 ? 8.168 8.895 -13.070 1.00 88.69 83 ALA A N 1
ATOM 616 C CA . ALA A 1 83 ? 8.665 9.616 -11.896 1.00 88.69 83 ALA A CA 1
ATOM 617 C C . ALA A 1 83 ? 7.545 10.280 -11.069 1.00 88.69 83 ALA A C 1
ATOM 619 O O . ALA A 1 83 ? 7.606 10.320 -9.840 1.00 88.69 83 ALA A O 1
ATOM 620 N N . ARG A 1 84 ? 6.488 10.783 -11.723 1.00 89.69 84 ARG A N 1
ATOM 621 C CA . ARG A 1 84 ? 5.343 11.374 -11.023 1.00 89.69 84 ARG A CA 1
ATOM 622 C C . ARG A 1 84 ? 4.511 10.306 -10.319 1.00 89.69 84 ARG A C 1
ATOM 624 O O . ARG A 1 84 ? 4.063 10.542 -9.199 1.00 89.69 84 ARG A O 1
ATOM 631 N N . VAL A 1 85 ? 4.305 9.156 -10.955 1.00 90.31 85 VAL A N 1
ATOM 632 C CA . VAL A 1 85 ? 3.593 8.028 -10.342 1.00 90.31 85 VAL A CA 1
ATOM 633 C C . VAL A 1 85 ? 4.377 7.482 -9.147 1.00 90.31 85 VAL A C 1
ATOM 635 O O . VAL A 1 85 ? 3.788 7.301 -8.082 1.00 90.31 85 VAL A O 1
ATOM 638 N N . ALA A 1 86 ? 5.698 7.330 -9.272 1.00 90.56 86 ALA A N 1
ATOM 639 C CA . ALA A 1 86 ? 6.576 6.913 -8.180 1.00 90.56 86 ALA A CA 1
ATOM 640 C C . ALA A 1 86 ? 6.464 7.851 -6.963 1.00 90.56 86 ALA A C 1
ATOM 642 O O . ALA A 1 86 ? 6.208 7.390 -5.853 1.00 90.56 86 ALA A O 1
ATOM 643 N N . GLN A 1 87 ? 6.508 9.175 -7.168 1.00 92.31 87 GLN A N 1
ATOM 644 C CA . GLN A 1 87 ? 6.307 10.160 -6.091 1.00 92.31 87 GLN A CA 1
ATOM 645 C C . GLN A 1 87 ? 4.940 10.035 -5.397 1.00 92.31 87 GLN A C 1
ATOM 647 O O . GLN A 1 87 ? 4.830 10.225 -4.182 1.00 92.31 87 GLN A O 1
ATOM 652 N N . ILE A 1 88 ? 3.877 9.751 -6.159 1.00 91.56 88 ILE A N 1
ATOM 653 C CA . ILE A 1 88 ? 2.542 9.516 -5.591 1.00 91.56 88 ILE A CA 1
ATOM 654 C C . ILE A 1 88 ? 2.553 8.228 -4.761 1.00 91.56 88 ILE A C 1
ATOM 656 O O . ILE A 1 88 ? 2.023 8.230 -3.651 1.00 91.56 88 ILE A O 1
ATOM 660 N N . GLY A 1 89 ? 3.193 7.165 -5.255 1.00 92.81 89 GLY A N 1
ATOM 661 C CA . GLY A 1 89 ? 3.388 5.913 -4.525 1.00 92.81 89 GLY A CA 1
ATOM 662 C C . GLY A 1 89 ? 4.141 6.110 -3.208 1.00 92.81 89 GLY A C 1
ATOM 663 O O . GLY A 1 89 ? 3.659 5.685 -2.162 1.00 92.81 89 GLY A O 1
ATOM 664 N N . GLU A 1 90 ? 5.261 6.836 -3.217 1.00 94.62 90 GLU A N 1
ATOM 665 C CA . GLU A 1 90 ? 6.020 7.178 -2.005 1.00 94.62 90 GLU A CA 1
ATOM 666 C C . GLU A 1 90 ? 5.178 7.939 -0.978 1.00 94.62 90 GLU A C 1
ATOM 668 O O . GLU A 1 90 ? 5.242 7.670 0.225 1.00 94.62 90 GLU A O 1
ATOM 673 N N . LYS A 1 91 ? 4.372 8.904 -1.441 1.00 95.25 91 LYS A N 1
ATOM 674 C CA . LYS A 1 91 ? 3.419 9.598 -0.572 1.00 95.25 91 LYS A CA 1
ATOM 675 C C . LYS A 1 91 ? 2.391 8.614 -0.008 1.00 95.25 91 LYS A C 1
ATOM 677 O O . LYS A 1 91 ? 2.156 8.635 1.195 1.00 95.25 91 LYS A O 1
ATOM 682 N N . GLY A 1 92 ? 1.834 7.741 -0.846 1.00 95.75 92 GLY A N 1
ATOM 683 C CA . GLY A 1 92 ? 0.884 6.707 -0.441 1.00 95.75 92 GLY A CA 1
ATOM 684 C C . GLY A 1 92 ? 1.439 5.785 0.647 1.00 95.75 92 GLY A C 1
ATOM 685 O O . GLY A 1 92 ? 0.750 5.533 1.630 1.00 95.75 92 GLY A O 1
ATOM 686 N N . TRP A 1 93 ? 2.697 5.350 0.532 1.00 97.75 93 TRP A N 1
ATOM 687 C CA . TRP A 1 93 ? 3.376 4.556 1.562 1.00 97.75 93 TRP A CA 1
ATOM 688 C C . TRP A 1 93 ? 3.445 5.288 2.905 1.00 97.75 93 TRP A C 1
ATOM 690 O O . TRP A 1 93 ? 3.077 4.725 3.940 1.00 97.75 93 TRP A O 1
ATOM 700 N N . ARG A 1 94 ? 3.871 6.560 2.896 1.00 97.38 94 ARG A N 1
ATOM 701 C CA . ARG A 1 94 ? 3.933 7.389 4.112 1.00 97.38 94 ARG A CA 1
ATOM 702 C C . ARG A 1 94 ? 2.554 7.579 4.742 1.00 97.38 94 ARG A C 1
ATOM 704 O O . ARG A 1 94 ? 2.422 7.428 5.956 1.00 97.38 94 ARG A O 1
ATOM 711 N N . ASP A 1 95 ? 1.542 7.871 3.931 1.00 96.88 95 ASP A N 1
ATOM 712 C CA . ASP A 1 95 ? 0.176 8.098 4.404 1.00 96.88 95 ASP A CA 1
ATOM 713 C C . ASP A 1 95 ? -0.435 6.816 4.985 1.00 96.88 95 ASP A C 1
ATOM 715 O O . ASP A 1 95 ? -0.989 6.840 6.084 1.00 96.88 95 ASP A O 1
ATOM 719 N N . PHE A 1 96 ? -0.286 5.678 4.296 1.00 97.75 96 PHE A N 1
ATOM 720 C CA . PHE A 1 96 ? -0.793 4.386 4.761 1.00 97.75 96 PHE A CA 1
ATOM 721 C C . PHE A 1 96 ? -0.139 3.979 6.083 1.00 97.75 96 PHE A C 1
ATOM 723 O O . PHE A 1 96 ? -0.835 3.635 7.042 1.00 97.75 96 PHE A O 1
ATOM 730 N N . ARG A 1 97 ? 1.189 4.114 6.180 1.00 97.31 97 ARG A N 1
ATOM 731 C CA . ARG A 1 97 ? 1.935 3.890 7.422 1.00 97.31 97 ARG A CA 1
ATOM 732 C C . ARG A 1 97 ? 1.450 4.799 8.551 1.00 97.31 97 ARG A C 1
ATOM 734 O O . ARG A 1 97 ? 1.223 4.329 9.665 1.00 97.31 97 ARG A O 1
ATOM 741 N N . GLY A 1 98 ? 1.296 6.094 8.278 1.00 96.94 98 GLY A N 1
ATOM 742 C CA . GLY A 1 98 ? 0.831 7.078 9.256 1.00 96.94 98 GLY A CA 1
ATOM 743 C C . GLY A 1 98 ? -0.580 6.778 9.768 1.00 96.94 98 GLY A C 1
ATOM 744 O O . GLY A 1 98 ? -0.831 6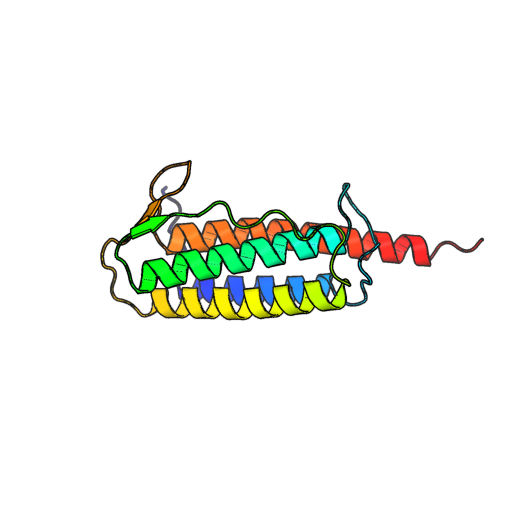.847 10.976 1.00 96.94 98 GLY A O 1
ATOM 745 N N . ALA A 1 99 ? -1.483 6.373 8.873 1.00 96.25 99 ALA A N 1
ATOM 746 C CA . ALA A 1 99 ? -2.845 5.990 9.222 1.00 96.25 99 ALA A CA 1
ATOM 747 C C . ALA A 1 99 ? -2.874 4.696 10.055 1.00 96.25 99 ALA A C 1
ATOM 749 O O . ALA A 1 99 ? -3.515 4.660 11.106 1.00 96.25 99 ALA A O 1
ATOM 750 N N . ALA A 1 100 ? -2.107 3.671 9.667 1.00 95.94 100 ALA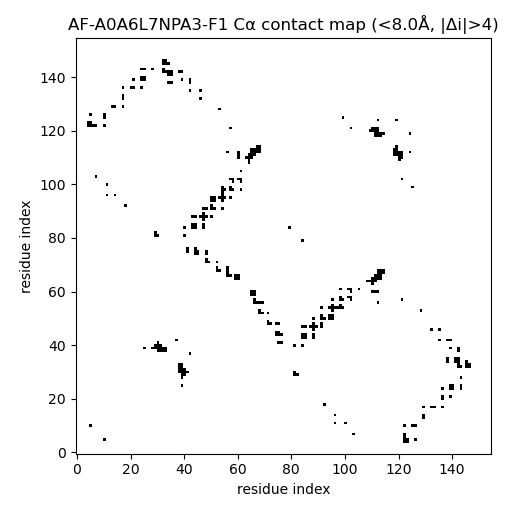 A N 1
ATOM 751 C CA . ALA A 1 100 ? -1.980 2.431 10.435 1.00 95.94 100 ALA A CA 1
ATOM 752 C C . ALA A 1 100 ? -1.418 2.678 11.846 1.00 95.94 100 ALA A C 1
ATOM 754 O O . ALA A 1 100 ? -1.952 2.159 12.825 1.00 95.94 100 ALA A O 1
ATOM 755 N N . 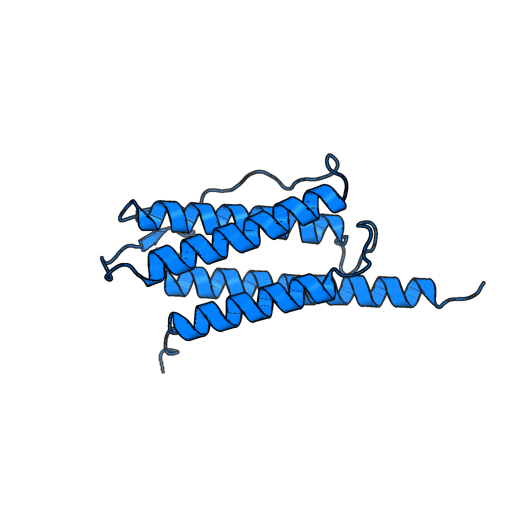LEU A 1 101 ? -0.391 3.525 11.977 1.00 95.56 101 LEU A N 1
ATOM 756 C CA . LEU A 1 101 ? 0.159 3.932 13.275 1.00 95.56 101 LEU A CA 1
ATOM 757 C C . LEU A 1 101 ? -0.854 4.698 14.127 1.00 95.56 101 LEU A C 1
ATOM 759 O O . LEU A 1 101 ? -0.899 4.512 15.342 1.00 95.56 101 LEU A O 1
ATOM 763 N N . THR A 1 102 ? -1.651 5.565 13.503 1.00 95.06 102 THR A N 1
ATOM 764 C CA . THR A 1 102 ? -2.706 6.309 14.197 1.00 95.06 102 THR A CA 1
ATOM 765 C C . THR A 1 102 ? -3.733 5.352 14.781 1.00 95.06 102 THR A C 1
ATOM 767 O O . THR A 1 102 ? -4.011 5.431 15.974 1.00 95.06 102 THR A O 1
ATOM 770 N N . VAL A 1 103 ? -4.238 4.411 13.980 1.00 93.94 103 VAL A N 1
ATOM 771 C CA . VAL A 1 103 ? -5.209 3.407 14.436 1.00 93.94 103 VAL A CA 1
ATOM 772 C C . VAL A 1 103 ? -4.611 2.504 15.519 1.00 93.94 103 VAL A C 1
ATOM 774 O O . VAL A 1 103 ? -5.252 2.272 16.538 1.00 93.94 103 VAL A O 1
ATOM 777 N N . ALA A 1 104 ? -3.358 2.066 15.367 1.00 93.44 104 ALA A N 1
ATOM 778 C CA . ALA A 1 104 ? -2.682 1.204 16.339 1.00 93.44 104 ALA A CA 1
ATOM 779 C C . ALA A 1 104 ? -2.539 1.824 17.742 1.00 93.44 104 ALA A C 1
ATOM 781 O O . ALA A 1 104 ? -2.442 1.092 18.726 1.00 93.44 104 ALA A O 1
ATOM 782 N N . LYS A 1 105 ? -2.504 3.159 17.839 1.00 93.12 105 LYS A N 1
ATOM 783 C CA . LYS A 1 105 ? -2.406 3.899 19.109 1.00 93.12 105 LYS A CA 1
ATOM 784 C C . LYS A 1 105 ? -3.758 4.132 19.782 1.00 93.12 105 LYS A C 1
ATOM 786 O O . LYS A 1 105 ? -3.788 4.577 20.929 1.00 93.12 105 LYS A O 1
ATOM 791 N N . GLN A 1 106 ? -4.865 3.893 19.085 1.00 88.88 106 GLN A N 1
ATOM 792 C CA . GLN A 1 106 ? -6.191 4.075 19.657 1.00 88.88 106 GLN A CA 1
ATOM 793 C C . GLN A 1 106 ? -6.592 2.856 20.495 1.00 88.88 106 GLN A C 1
ATOM 795 O O . GLN A 1 106 ? -6.202 1.731 20.175 1.00 88.88 106 GLN A O 1
ATOM 800 N N . PRO A 1 107 ? -7.385 3.050 21.565 1.00 83.44 107 PRO A N 1
ATOM 801 C CA . PRO A 1 107 ? -8.020 1.927 22.236 1.00 83.44 107 PRO A CA 1
ATOM 802 C C . PRO A 1 107 ? -8.936 1.200 21.248 1.00 83.44 107 PRO A C 1
ATOM 804 O O . PRO A 1 107 ? -9.546 1.838 20.388 1.00 83.44 107 PRO A O 1
ATOM 807 N N . ASP A 1 108 ? -9.059 -0.117 21.393 1.00 81.38 108 ASP A N 1
ATOM 808 C CA . ASP A 1 108 ? -10.028 -0.880 20.615 1.00 81.38 108 ASP A CA 1
ATOM 809 C C . ASP A 1 108 ? -11.448 -0.397 20.952 1.00 81.38 108 ASP A C 1
ATOM 811 O O . ASP A 1 108 ? -11.862 -0.379 22.114 1.00 81.38 108 ASP A O 1
ATOM 815 N N . ARG A 1 109 ? -12.168 0.066 19.930 1.00 79.69 109 ARG A N 1
ATOM 816 C CA . ARG A 1 109 ? -13.536 0.593 20.036 1.00 79.69 109 ARG A CA 1
ATOM 817 C C . ARG A 1 109 ? -14.556 -0.303 19.330 1.00 79.69 109 ARG A C 1
ATOM 819 O O . ARG A 1 109 ? -15.691 0.136 19.152 1.00 79.69 109 ARG A O 1
ATOM 826 N N . GLY A 1 110 ? -14.160 -1.507 18.903 1.00 77.94 110 GLY A N 1
ATOM 827 C CA . GLY A 1 110 ? -14.992 -2.382 18.075 1.00 77.94 110 GLY A CA 1
ATOM 828 C C . GLY A 1 110 ? -15.271 -1.799 16.687 1.00 77.94 110 GLY A C 1
ATOM 829 O O . GLY A 1 110 ? -16.322 -2.061 16.113 1.00 77.94 110 GLY A O 1
ATOM 830 N N . ALA A 1 111 ? -14.366 -0.952 16.185 1.00 80.44 111 ALA A N 1
ATOM 831 C CA . ALA A 1 111 ? -14.521 -0.304 14.891 1.00 80.44 111 ALA A CA 1
ATOM 832 C C . ALA A 1 111 ? -14.273 -1.304 13.755 1.00 80.44 111 ALA A C 1
ATOM 834 O O . ALA A 1 111 ? -13.295 -2.056 13.793 1.00 80.44 111 ALA A O 1
ATOM 835 N N . ALA A 1 112 ? -15.140 -1.292 12.745 1.00 88.00 112 ALA A N 1
ATOM 836 C CA . ALA A 1 112 ? -15.094 -2.240 11.637 1.00 88.00 112 ALA A CA 1
ATOM 837 C C . ALA A 1 112 ? -14.972 -1.532 10.285 1.00 88.00 112 ALA A C 1
ATOM 839 O O . ALA A 1 112 ? -15.507 -0.443 10.067 1.00 88.00 112 ALA A O 1
ATOM 840 N N . ILE A 1 113 ? -14.275 -2.190 9.364 1.00 90.06 113 ILE A N 1
ATOM 841 C CA . ILE A 1 113 ? -14.179 -1.803 7.961 1.00 90.06 113 ILE A CA 1
ATOM 842 C C . ILE A 1 113 ? -15.078 -2.741 7.162 1.00 90.06 113 ILE A C 1
ATOM 844 O O . ILE A 1 113 ? -14.882 -3.957 7.175 1.00 90.06 113 ILE A O 1
ATOM 848 N N . ALA A 1 114 ? -16.058 -2.187 6.454 1.00 89.19 114 ALA A N 1
ATOM 849 C CA . ALA A 1 114 ? -16.916 -2.959 5.567 1.00 89.19 114 ALA A CA 1
ATOM 850 C C . ALA A 1 114 ? -16.173 -3.296 4.264 1.00 89.19 114 ALA A C 1
ATOM 852 O O . ALA A 1 114 ? -15.676 -2.410 3.564 1.00 89.19 114 ALA A O 1
ATOM 853 N N . THR A 1 115 ? -16.122 -4.587 3.933 1.00 87.12 115 THR A N 1
ATOM 854 C CA . THR A 1 115 ? -15.576 -5.109 2.673 1.00 87.12 115 THR A CA 1
ATOM 855 C C . THR A 1 115 ? -16.629 -5.950 1.951 1.00 87.12 115 THR A C 1
ATOM 857 O O . THR A 1 115 ? -17.648 -6.309 2.541 1.00 87.12 115 THR A O 1
ATOM 860 N N . ALA A 1 116 ? -16.378 -6.311 0.690 1.00 85.56 116 ALA A N 1
ATOM 861 C CA . ALA A 1 116 ? -17.270 -7.191 -0.071 1.00 85.56 116 ALA A CA 1
ATOM 862 C C . ALA A 1 116 ? -17.459 -8.580 0.578 1.00 85.56 116 ALA A C 1
ATOM 864 O O . ALA A 1 116 ? -18.492 -9.212 0.391 1.00 85.56 116 ALA A O 1
ATOM 865 N N . GLU A 1 117 ? -16.484 -9.037 1.367 1.00 85.00 117 GLU A N 1
ATOM 866 C CA . GLU A 1 117 ? -16.516 -10.322 2.079 1.00 85.00 117 GLU A CA 1
ATOM 867 C C . GLU A 1 117 ? -17.148 -10.218 3.477 1.00 85.00 117 GLU A C 1
ATOM 869 O O . GLU A 1 117 ? -17.264 -11.217 4.185 1.00 85.00 117 GLU A O 1
ATOM 874 N N . GLY A 1 118 ? -17.541 -9.010 3.890 1.00 88.12 118 GLY A N 1
ATOM 875 C CA . GLY A 1 118 ? -18.061 -8.714 5.220 1.00 88.12 118 GLY A CA 1
ATOM 876 C C . GLY A 1 118 ? -17.172 -7.762 6.030 1.00 88.12 118 GLY A C 1
ATOM 877 O O . GLY A 1 118 ? -16.159 -7.256 5.531 1.00 88.12 118 GLY A O 1
ATOM 878 N N . PRO A 1 119 ? -17.573 -7.460 7.276 1.00 90.12 119 PRO A N 1
ATOM 879 C CA . PRO A 1 119 ? -16.827 -6.572 8.154 1.00 90.12 119 PRO A CA 1
ATOM 880 C C . PRO A 1 119 ? -15.524 -7.226 8.621 1.00 90.12 119 PRO A C 1
ATOM 882 O O . PRO A 1 119 ? -15.500 -8.396 9.001 1.00 90.12 119 PRO A O 1
ATOM 885 N N . VAL A 1 120 ? -14.448 -6.446 8.637 1.00 91.81 120 VAL A N 1
ATOM 886 C CA . VAL A 1 120 ? -13.147 -6.844 9.188 1.00 91.81 120 VAL A CA 1
ATOM 887 C C . VAL A 1 120 ? -12.643 -5.786 10.159 1.00 91.81 120 VAL A C 1
ATOM 889 O O . VAL A 1 120 ? -12.993 -4.610 10.042 1.00 91.81 120 VAL A O 1
ATOM 892 N N . ASP A 1 121 ? -11.812 -6.187 11.116 1.00 92.12 121 ASP A N 1
ATOM 893 C CA . ASP A 1 121 ? -11.136 -5.230 11.985 1.00 92.12 121 ASP A CA 1
ATOM 894 C C . ASP A 1 121 ? -9.959 -4.547 11.257 1.00 92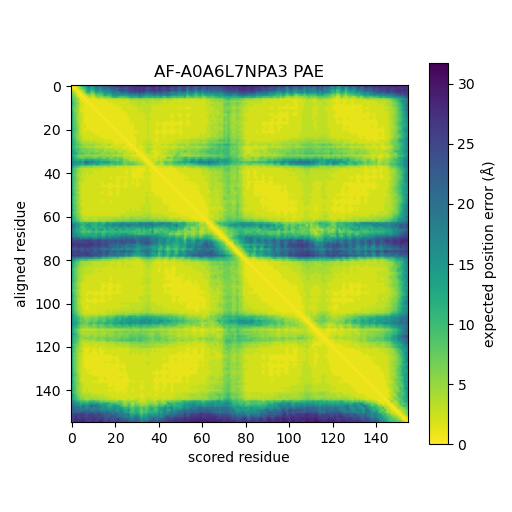.12 121 ASP A C 1
ATOM 896 O O . ASP A 1 121 ? -9.559 -4.908 10.141 1.00 92.12 121 ASP A O 1
ATOM 900 N N . ALA A 1 122 ? -9.379 -3.533 11.899 1.00 92.81 122 ALA A N 1
ATOM 901 C CA . ALA A 1 122 ? -8.261 -2.793 11.326 1.00 92.81 122 ALA A CA 1
ATOM 902 C C . ALA A 1 122 ? -7.004 -3.654 11.102 1.00 92.81 122 ALA A C 1
ATOM 904 O O . ALA A 1 122 ? -6.262 -3.408 10.149 1.00 92.81 122 ALA A O 1
ATOM 905 N N . ARG A 1 123 ? -6.740 -4.655 11.957 1.00 93.50 123 ARG A N 1
ATOM 906 C CA . ARG A 1 123 ? -5.539 -5.499 11.840 1.00 93.50 123 ARG A CA 1
ATOM 907 C C . ARG A 1 123 ? -5.654 -6.444 10.657 1.00 93.50 123 ARG A C 1
ATOM 909 O O . ARG A 1 123 ? -4.721 -6.536 9.863 1.00 93.50 123 ARG A O 1
ATOM 916 N N . ALA A 1 124 ? -6.800 -7.097 10.506 1.00 93.19 124 ALA A N 1
ATOM 917 C CA . ALA A 1 124 ? -7.125 -7.948 9.377 1.00 93.19 124 ALA A CA 1
ATOM 918 C C . ALA A 1 124 ? -7.099 -7.155 8.067 1.00 93.19 124 ALA A C 1
ATOM 920 O O . ALA A 1 124 ? -6.534 -7.629 7.082 1.00 93.19 124 ALA A O 1
ATOM 921 N N . PHE A 1 125 ? -7.630 -5.928 8.057 1.00 94.94 125 PHE A N 1
ATOM 922 C CA . PHE A 1 125 ? -7.537 -5.051 6.892 1.00 94.94 125 PHE A CA 1
ATOM 923 C C . PHE A 1 125 ? -6.084 -4.740 6.509 1.00 94.94 125 PHE A C 1
ATOM 925 O O . PHE A 1 125 ? -5.703 -4.939 5.357 1.00 94.94 125 PHE A O 1
ATOM 932 N N . VAL A 1 126 ? -5.251 -4.313 7.465 1.00 96.12 126 VAL A N 1
ATOM 933 C CA . VAL A 1 126 ? -3.828 -4.024 7.208 1.00 96.12 126 VAL A CA 1
ATOM 934 C C . VAL A 1 126 ? -3.080 -5.280 6.761 1.00 96.12 126 VAL A C 1
ATOM 936 O O . VAL A 1 126 ? -2.287 -5.213 5.827 1.00 96.12 126 VAL A O 1
ATOM 939 N N . ALA A 1 127 ? -3.356 -6.438 7.363 1.00 96.38 127 ALA A N 1
ATOM 940 C CA . ALA A 1 127 ? -2.747 -7.704 6.968 1.00 96.38 127 ALA A CA 1
ATOM 941 C C . ALA A 1 127 ? -3.076 -8.083 5.513 1.00 96.38 127 ALA A C 1
ATOM 943 O O . ALA A 1 127 ? -2.185 -8.507 4.777 1.00 96.38 127 ALA A O 1
ATOM 944 N N . ARG A 1 128 ? -4.335 -7.903 5.093 1.00 95.56 128 ARG A N 1
ATOM 945 C CA . ARG A 1 128 ? -4.787 -8.141 3.711 1.00 95.56 128 ARG A CA 1
ATOM 946 C C . ARG A 1 128 ? -4.177 -7.138 2.736 1.00 95.56 128 ARG A C 1
ATOM 948 O O . ARG A 1 128 ? -3.699 -7.536 1.680 1.00 95.56 128 ARG A O 1
ATOM 955 N N . ALA A 1 129 ? -4.142 -5.858 3.107 1.00 96.56 129 ALA A N 1
ATOM 956 C CA . ALA A 1 129 ? -3.494 -4.820 2.312 1.00 96.56 129 ALA A CA 1
ATOM 957 C C . ALA A 1 129 ? -2.006 -5.130 2.091 1.00 96.56 129 ALA A C 1
ATOM 959 O O . ALA A 1 129 ? -1.528 -5.023 0.969 1.00 96.56 129 ALA A O 1
ATOM 960 N N . LEU A 1 130 ? -1.289 -5.573 3.130 1.00 98.19 130 LEU A N 1
ATOM 961 C CA . LEU A 1 130 ? 0.117 -5.969 3.016 1.00 98.19 130 LEU A CA 1
ATOM 962 C C . LEU A 1 130 ? 0.313 -7.216 2.152 1.00 98.19 130 LEU A C 1
ATOM 964 O O . LEU A 1 130 ? 1.251 -7.241 1.372 1.00 98.19 130 LEU A O 1
ATOM 968 N N . ALA A 1 131 ? -0.572 -8.214 2.234 1.00 97.50 131 ALA A N 1
ATOM 969 C CA . ALA A 1 131 ? -0.507 -9.375 1.343 1.00 97.50 131 ALA A CA 1
ATOM 970 C C . ALA A 1 131 ? -0.635 -8.973 -0.135 1.00 97.50 131 ALA A C 1
ATOM 972 O O . ALA A 1 131 ? 0.198 -9.362 -0.944 1.00 97.50 131 ALA A O 1
ATOM 973 N N . HIS A 1 132 ? -1.603 -8.115 -0.458 1.00 97.06 132 HIS A N 1
ATOM 974 C CA . HIS A 1 132 ? -1.758 -7.573 -1.808 1.00 97.06 132 HIS A CA 1
ATOM 975 C C . HIS A 1 132 ? -0.551 -6.725 -2.252 1.00 97.06 132 HIS A C 1
ATOM 977 O O . HIS A 1 132 ? -0.144 -6.770 -3.409 1.00 97.06 132 HIS A O 1
ATOM 983 N N . LEU A 1 133 ? 0.055 -5.950 -1.348 1.00 98.06 133 LEU A N 1
ATOM 984 C CA . LEU A 1 133 ? 1.257 -5.175 -1.670 1.00 98.06 133 LEU A CA 1
ATOM 985 C C . LEU A 1 133 ? 2.481 -6.077 -1.900 1.00 98.06 133 LEU A C 1
ATOM 987 O O . LEU A 1 133 ? 3.254 -5.802 -2.813 1.00 98.06 133 LEU A O 1
ATOM 991 N N . ASP A 1 134 ? 2.634 -7.154 -1.127 1.00 98.19 134 ASP A N 1
ATOM 992 C CA . ASP A 1 134 ? 3.709 -8.139 -1.304 1.00 98.19 134 ASP A CA 1
ATOM 993 C C . ASP A 1 134 ? 3.603 -8.850 -2.667 1.00 98.19 134 ASP A C 1
ATOM 995 O O . ASP A 1 134 ? 4.613 -9.022 -3.345 1.00 98.19 134 ASP A O 1
ATOM 999 N N . GLU A 1 135 ? 2.391 -9.187 -3.125 1.00 96.25 135 GLU A N 1
ATOM 1000 C CA . GLU A 1 135 ? 2.168 -9.736 -4.476 1.00 96.25 135 GLU A CA 1
ATOM 1001 C C . GLU A 1 135 ? 2.715 -8.800 -5.565 1.00 96.25 135 GLU A C 1
ATOM 1003 O O . GLU A 1 135 ? 3.390 -9.238 -6.500 1.00 96.25 135 GLU A O 1
ATOM 1008 N N . HIS A 1 136 ? 2.494 -7.491 -5.419 1.00 96.31 136 HIS A N 1
ATOM 1009 C CA . HIS A 1 136 ? 3.012 -6.515 -6.371 1.00 96.31 136 HIS A CA 1
ATOM 1010 C C . HIS A 1 136 ? 4.511 -6.240 -6.223 1.00 96.31 136 HIS A C 1
ATOM 1012 O O . HIS A 1 136 ? 5.147 -5.879 -7.213 1.00 96.31 136 HIS A O 1
ATOM 1018 N N . VAL A 1 137 ? 5.105 -6.440 -5.042 1.00 97.56 137 VAL A N 1
ATOM 1019 C CA . VAL A 1 137 ? 6.570 -6.447 -4.895 1.00 97.56 137 VAL A CA 1
ATOM 1020 C C . VAL A 1 137 ? 7.173 -7.555 -5.755 1.00 97.56 137 VAL A C 1
ATOM 1022 O O . VAL A 1 137 ? 8.102 -7.286 -6.515 1.00 97.56 137 VAL A O 1
ATOM 1025 N N . GLU A 1 138 ? 6.629 -8.774 -5.694 1.00 95.50 138 GLU A N 1
ATOM 1026 C CA . GLU A 1 138 ? 7.119 -9.871 -6.538 1.00 95.50 138 GLU A CA 1
ATOM 1027 C C . GLU A 1 138 ? 6.905 -9.581 -8.025 1.00 95.50 138 GLU A C 1
ATOM 1029 O O . GLU A 1 138 ? 7.810 -9.789 -8.834 1.00 95.50 138 GLU A O 1
ATOM 1034 N N . GLN A 1 139 ? 5.753 -9.017 -8.392 1.00 93.56 139 GLN A N 1
ATOM 1035 C CA . GLN A 1 139 ? 5.506 -8.574 -9.763 1.00 93.56 139 GLN A CA 1
ATOM 1036 C C . GLN A 1 139 ? 6.551 -7.548 -10.233 1.00 93.56 139 GLN A C 1
ATOM 1038 O O . GLN A 1 139 ? 7.074 -7.676 -11.337 1.00 93.56 139 GLN A O 1
ATOM 1043 N N . MET A 1 140 ? 6.910 -6.566 -9.399 1.00 94.69 140 MET A N 1
ATOM 1044 C CA . MET A 1 140 ? 7.920 -5.561 -9.745 1.00 94.69 140 MET A CA 1
ATOM 1045 C C . MET A 1 140 ? 9.318 -6.174 -9.900 1.00 94.69 140 MET A C 1
ATOM 1047 O O . MET A 1 140 ? 10.052 -5.810 -10.815 1.00 94.69 140 MET A O 1
ATOM 1051 N N . ARG A 1 141 ? 9.676 -7.158 -9.064 1.00 95.06 141 ARG A N 1
ATOM 1052 C CA . ARG A 1 141 ? 10.942 -7.895 -9.211 1.00 95.06 141 ARG A CA 1
ATOM 1053 C C . ARG A 1 141 ? 11.013 -8.664 -10.525 1.00 95.06 141 ARG A C 1
ATOM 1055 O O . ARG A 1 141 ? 12.068 -8.687 -11.152 1.00 95.06 141 ARG A O 1
ATOM 1062 N N . LEU A 1 142 ? 9.905 -9.268 -10.957 1.00 92.56 142 LEU A N 1
ATOM 1063 C CA . LEU A 1 142 ? 9.836 -9.942 -12.256 1.00 92.56 142 LEU A CA 1
ATOM 1064 C C . LEU A 1 142 ? 10.028 -8.954 -13.410 1.00 92.56 142 LEU A C 1
ATOM 1066 O O . LEU A 1 142 ? 10.757 -9.261 -14.351 1.00 92.56 142 LEU A O 1
ATOM 1070 N N . VAL A 1 143 ? 9.429 -7.762 -13.315 1.00 91.31 143 VAL A N 1
ATOM 1071 C CA . VAL A 1 143 ? 9.636 -6.684 -14.293 1.00 91.31 143 VAL A CA 1
ATOM 1072 C C . VAL A 1 143 ? 11.112 -6.273 -14.350 1.00 91.31 143 VAL A C 1
ATOM 1074 O O . VAL A 1 143 ? 11.685 -6.210 -15.436 1.00 91.31 143 VAL A O 1
ATOM 1077 N N . ALA A 1 144 ? 11.759 -6.076 -13.199 1.00 90.31 144 ALA A N 1
ATOM 1078 C CA . ALA A 1 144 ? 13.175 -5.708 -13.128 1.00 90.31 144 ALA A CA 1
ATOM 1079 C C . ALA A 1 144 ? 14.124 -6.795 -13.665 1.00 90.31 144 ALA A C 1
ATOM 1081 O O . ALA A 1 144 ? 15.093 -6.493 -14.369 1.00 90.31 144 ALA A O 1
ATOM 1082 N N . ALA A 1 145 ? 13.834 -8.068 -13.386 1.00 88.50 145 ALA A N 1
ATOM 1083 C CA . ALA A 1 145 ? 14.603 -9.188 -13.922 1.00 88.50 145 ALA A CA 1
ATOM 1084 C C . ALA A 1 145 ? 14.452 -9.313 -15.451 1.00 88.50 145 ALA A C 1
ATOM 1086 O O . ALA A 1 145 ? 15.440 -9.546 -16.151 1.00 88.50 145 ALA A O 1
ATOM 1087 N N . GLY A 1 146 ? 13.238 -9.106 -15.978 1.00 82.88 146 GLY A N 1
ATOM 1088 C CA . GLY A 1 146 ? 12.980 -9.077 -17.422 1.00 82.88 146 GLY A CA 1
ATOM 1089 C C . GLY A 1 146 ? 13.755 -7.961 -18.124 1.00 82.88 146 GLY A C 1
ATOM 1090 O O . GLY A 1 146 ? 14.465 -8.221 -19.091 1.00 82.88 146 GLY A O 1
ATOM 1091 N N . ALA A 1 147 ? 13.727 -6.751 -17.559 1.00 75.19 147 ALA A N 1
ATOM 1092 C CA . ALA A 1 147 ? 14.468 -5.598 -18.071 1.00 75.19 147 ALA A CA 1
ATOM 1093 C C . ALA A 1 147 ? 15.986 -5.829 -18.137 1.00 75.19 147 ALA A C 1
ATOM 1095 O O . ALA A 1 147 ? 16.652 -5.396 -19.075 1.00 75.19 147 ALA A O 1
ATOM 1096 N N . SER A 1 148 ? 16.531 -6.535 -17.145 1.00 65.44 148 SER A N 1
ATOM 1097 C CA . SER A 1 148 ? 17.961 -6.859 -17.096 1.00 65.44 148 SER A CA 1
ATOM 1098 C C . SER A 1 148 ? 18.356 -7.875 -18.173 1.00 65.44 148 SER A C 1
ATOM 1100 O O . SER A 1 148 ? 19.448 -7.795 -18.722 1.00 65.44 148 SER A O 1
ATOM 1102 N N . THR A 1 149 ? 17.451 -8.796 -18.512 1.00 64.88 149 THR A N 1
ATOM 1103 C CA . THR A 1 149 ? 17.698 -9.842 -19.516 1.00 64.88 149 THR A CA 1
ATOM 1104 C C . THR A 1 149 ? 17.695 -9.270 -20.938 1.00 64.88 149 THR A C 1
ATOM 1106 O O . THR A 1 149 ? 18.535 -9.649 -21.754 1.00 64.88 149 THR A O 1
ATOM 1109 N N . ASP A 1 150 ? 16.805 -8.314 -21.225 1.00 60.06 150 ASP A N 1
ATOM 1110 C CA . ASP A 1 150 ? 16.756 -7.623 -22.522 1.00 60.06 150 ASP A CA 1
ATOM 1111 C C . ASP A 1 150 ? 17.988 -6.728 -22.754 1.00 60.06 150 ASP A C 1
ATOM 1113 O O . ASP A 1 150 ? 18.413 -6.529 -23.891 1.00 60.06 150 ASP A O 1
ATOM 1117 N N . ALA A 1 151 ? 18.604 -6.219 -21.682 1.00 59.31 151 ALA A N 1
ATOM 1118 C CA . ALA A 1 151 ? 19.814 -5.401 -21.757 1.00 59.31 151 ALA A CA 1
ATOM 1119 C C . ALA A 1 151 ? 21.095 -6.209 -22.060 1.00 59.31 151 ALA A C 1
ATOM 1121 O O . ALA A 1 151 ? 22.084 -5.634 -22.519 1.00 59.31 151 ALA A O 1
ATOM 1122 N N . GLU A 1 152 ? 21.096 -7.525 -21.814 1.00 56.25 152 GLU A N 1
ATOM 1123 C CA . GLU A 1 152 ? 22.271 -8.399 -21.952 1.00 56.25 152 GLU A CA 1
ATOM 1124 C C . GLU A 1 152 ? 22.349 -9.171 -23.282 1.00 56.25 152 GLU A C 1
ATOM 1126 O O . GLU A 1 152 ? 23.329 -9.884 -23.498 1.00 56.25 152 GLU A O 1
ATOM 1131 N N . GLN A 1 153 ? 21.385 -9.042 -24.205 1.00 42.31 153 GLN A N 1
ATOM 1132 C CA . GLN A 1 153 ? 21.494 -9.652 -25.540 1.00 42.31 153 GLN A CA 1
ATOM 1133 C C . GLN A 1 153 ? 22.275 -8.747 -26.517 1.00 42.31 153 GLN A C 1
ATOM 1135 O O . GLN A 1 153 ? 21.735 -7.734 -26.966 1.00 42.31 153 GLN A O 1
ATOM 1140 N N . PRO A 1 154 ? 23.526 -9.083 -26.903 1.00 47.31 154 PRO A N 1
ATOM 1141 C CA . PRO A 1 154 ? 24.188 -8.410 -28.014 1.00 47.31 154 PRO A CA 1
ATOM 1142 C C . PRO A 1 154 ? 23.586 -8.856 -29.357 1.00 47.31 154 PRO A C 1
ATOM 1144 O O . PRO A 1 154 ? 23.212 -10.019 -29.524 1.00 47.31 154 PRO A O 1
ATOM 1147 N N . ALA A 1 155 ? 23.515 -7.905 -30.293 1.00 54.91 155 ALA A N 1
ATOM 1148 C CA . ALA A 1 155 ? 23.093 -8.093 -31.685 1.00 54.91 155 ALA A CA 1
ATOM 1149 C C . ALA A 1 155 ? 24.016 -9.023 -32.491 1.00 54.91 155 ALA A C 1
ATOM 1151 O O . ALA A 1 155 ? 25.238 -9.044 -32.206 1.00 54.91 155 ALA A O 1
#

Foldseek 3Di:
DPDDQDALVRLLVLLVVLVVLLCVLLPPDFFQQDDPPHTSLQLLQVLLQLLQLLLVQLQCVLVDLEGESDPTDPGPPDDDGSVVSNVSNVVSSVSNSVSSVSNSPDDDPNRWYQDPVGTDDNSVSSVVSSVVSNVSSVRSNRSSVRVVVVVPDDD

Solvent-accessible surface area (backbone atoms only — not comparable to full-atom values): 8577 Å² total; per-residue (Å²): 131,83,80,78,76,74,48,67,70,57,52,51,53,48,51,54,50,49,52,50,49,38,53,60,32,53,59,90,67,75,27,80,40,52,41,97,90,43,29,47,36,54,51,42,29,46,50,19,52,50,29,44,44,53,15,51,33,35,47,42,41,60,78,33,66,55,29,59,72,66,91,63,75,77,67,67,79,92,78,66,60,41,72,58,39,51,54,48,26,57,49,13,53,53,43,26,51,52,19,51,54,54,44,68,72,48,78,92,76,84,42,37,37,45,49,98,93,44,74,36,44,69,59,60,49,52,53,51,52,48,53,57,50,48,54,50,32,54,50,37,39,47,16,46,53,43,49,54,54,67,72,67,64,80,133

Secondary structure (DSSP, 8-state):
-PPPPPPHHHHHHHHHHHHHHHHHHTTT--S--EETTEEHHHHHHHHHHHHHHHHHHHHHHHHSSEEE--------TTSS-HHHHHHHHHHHHHHHHHHHHHHHTSPP---EEEETTEEE-HHHHHHHHHHHHHHHHHHHHHHHHHHHHHHT---

pLDDT: mean 86.13, std 14.26, range [38.12, 98.44]

Nearest PDB structures (foldseek):
  8f5v-assembly1_B  TM=6.249E-01  e=8.265E-01  Mycobacterium tuberculosis
  1cnt-assembly1_1  TM=3.271E-01  e=1.717E+00  Homo sapiens
  8dpv-assembly1_A  TM=2.981E-01  e=2.895E+00  Homo sapiens

Sequence (155 aa):
MRATEPSWPALQARLEATQAAWTDAGAGLTGDETAGGWSALETHSHVAAALLRYADTLARLAVARESTVEPGARFLPGRHPYARVAQIGEKGWRDFRGAALTVAKQPDRGAAIATAEGPVDARAFVARALAHLDEHVEQMRLVAAGASTDAEQPA

Mean predicted aligned error: 6.4 Å